Protein AF-A0A4U3MDD0-F1 (afdb_monomer)

Mean predicted aligned error: 4.22 Å

Secondary structure (DSSP, 8-state):
-HHHHHHHHHHHHHHHHHHHHHH-GGG--HHHHHHHHTHHHHHHHHHHHHHHHHHHHHHHHHHHHHHTT-S-GGGGGGGGSTTTHHHHHHHHHHHHHHHHTTTS-HHHHHHHHHHHHHHHHHHHHTTSSSHHHHHHHHHHHHHHHHHHHHHHHHHHTT--

Radius of gyration: 16.78 Å; Cα contacts (8 Å, |Δi|>4): 143; chains: 1; bounding box: 41×26×51 Å

Nearest PDB structures (foldseek):
  6oo4-assembly1_B  TM=3.113E-01  e=4.681E+00  Oryctolagus cuniculus

Structure (mmCIF, N/CA/C/O backbone):
data_AF-A0A4U3MDD0-F1
#
_entry.id   AF-A0A4U3MDD0-F1
#
loop_
_atom_site.group_PDB
_atom_site.id
_atom_site.type_symbol
_atom_site.label_atom_id
_atom_site.label_alt_id
_atom_site.label_comp_id
_atom_site.label_asym_id
_atom_site.label_entity_id
_atom_site.label_seq_id
_atom_site.pdbx_PDB_ins_code
_atom_site.Cartn_x
_atom_site.Cartn_y
_atom_site.Cartn_z
_atom_site.occupancy
_atom_site.B_iso_or_equiv
_atom_site.auth_seq_id
_atom_site.auth_comp_id
_atom_site.auth_asym_id
_atom_site.auth_atom_id
_atom_site.pdbx_PDB_model_num
ATOM 1 N N . MET A 1 1 ? -21.237 0.981 -7.951 1.00 64.25 1 MET A N 1
ATOM 2 C CA . MET A 1 1 ? -20.739 1.615 -9.198 1.00 64.25 1 MET A CA 1
ATOM 3 C C . MET A 1 1 ? -19.528 2.524 -8.979 1.00 64.25 1 MET A C 1
ATOM 5 O O . MET A 1 1 ? -18.506 2.242 -9.584 1.00 64.25 1 MET A O 1
ATOM 9 N N . ARG A 1 2 ? -19.563 3.533 -8.089 1.00 84.94 2 ARG A N 1
ATOM 10 C CA . ARG A 1 2 ? -18.432 4.474 -7.879 1.00 84.94 2 ARG A CA 1
ATOM 11 C C . ARG A 1 2 ? -17.083 3.801 -7.562 1.00 84.94 2 ARG A C 1
ATOM 13 O O . ARG A 1 2 ? -16.082 4.132 -8.181 1.00 84.94 2 ARG A O 1
ATOM 20 N N . THR A 1 3 ? -17.062 2.820 -6.658 1.00 86.12 3 THR A N 1
ATOM 21 C CA . THR A 1 3 ? -15.829 2.095 -6.287 1.00 86.12 3 THR A CA 1
ATOM 22 C C . THR A 1 3 ? -15.247 1.269 -7.431 1.00 86.12 3 THR A C 1
ATOM 24 O O . THR A 1 3 ? -14.035 1.237 -7.610 1.00 86.12 3 THR A O 1
ATOM 27 N N . VAL A 1 4 ? -16.106 0.619 -8.220 1.00 86.81 4 VAL A N 1
ATOM 28 C CA . VAL A 1 4 ? -15.676 -0.173 -9.382 1.00 86.81 4 VAL A CA 1
ATOM 29 C C . VAL A 1 4 ? -15.058 0.741 -10.433 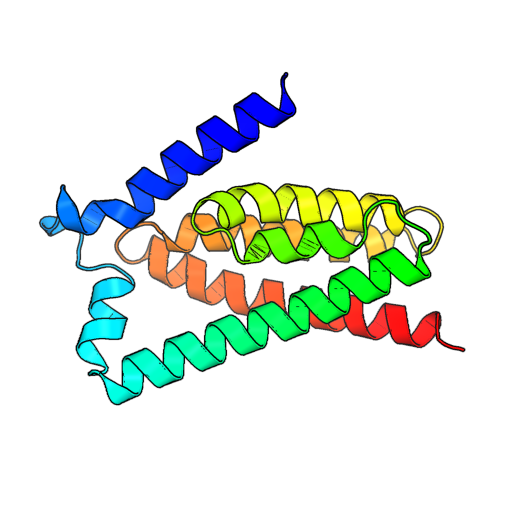1.00 86.81 4 VAL A C 1
ATOM 31 O O . VAL A 1 4 ? -13.989 0.431 -10.939 1.00 86.81 4 VAL A O 1
ATOM 34 N N . LEU A 1 5 ? -15.674 1.898 -10.691 1.00 89.81 5 LEU A N 1
ATOM 35 C CA . LEU A 1 5 ? -15.139 2.882 -11.629 1.00 89.81 5 LEU A CA 1
ATOM 36 C C . LEU A 1 5 ? -13.744 3.363 -11.211 1.00 89.81 5 LEU A C 1
ATOM 38 O O . LEU A 1 5 ? -12.831 3.328 -12.022 1.00 89.81 5 LEU A O 1
ATOM 42 N N . VAL A 1 6 ? -13.551 3.733 -9.938 1.00 88.75 6 VAL A N 1
ATOM 43 C CA . VAL A 1 6 ? -12.232 4.153 -9.426 1.00 88.75 6 VAL A CA 1
ATOM 44 C C . VAL A 1 6 ? -11.192 3.047 -9.603 1.00 88.75 6 VAL A C 1
ATOM 46 O O . VAL A 1 6 ? -10.088 3.317 -10.064 1.00 88.75 6 VAL A O 1
ATOM 49 N N . LYS A 1 7 ? -11.552 1.800 -9.282 1.00 89.44 7 LYS A N 1
ATOM 50 C CA . LYS A 1 7 ? -10.667 0.641 -9.429 1.00 89.44 7 LYS A CA 1
ATOM 51 C C . LYS A 1 7 ? -10.266 0.389 -10.878 1.00 89.44 7 LYS A C 1
ATOM 53 O O . LYS A 1 7 ? -9.087 0.192 -11.152 1.00 89.44 7 LYS A O 1
ATOM 58 N N . VAL A 1 8 ? -11.227 0.434 -11.798 1.00 89.94 8 VAL A N 1
ATOM 59 C CA . VAL A 1 8 ? -10.980 0.249 -13.233 1.00 89.94 8 VAL A CA 1
ATOM 60 C C . VAL A 1 8 ? -10.115 1.384 -13.774 1.00 89.94 8 VAL A C 1
ATOM 62 O O . VAL A 1 8 ? -9.064 1.114 -14.344 1.00 89.94 8 VAL A O 1
ATOM 65 N N . THR A 1 9 ? -10.496 2.643 -13.541 1.00 90.56 9 THR A N 1
ATOM 66 C CA . THR A 1 9 ? -9.736 3.805 -14.023 1.00 90.56 9 THR A CA 1
ATOM 67 C C . THR A 1 9 ? -8.318 3.821 -13.459 1.00 90.56 9 THR A C 1
ATOM 69 O O . THR A 1 9 ? -7.367 3.993 -14.216 1.00 90.56 9 THR A O 1
ATOM 72 N N . GLY A 1 10 ? -8.156 3.587 -12.153 1.00 89.69 10 GLY A N 1
ATOM 73 C CA . GLY A 1 10 ? -6.842 3.509 -11.516 1.00 89.69 10 GLY A CA 1
ATOM 74 C C . GLY A 1 10 ? -5.980 2.398 -12.114 1.00 89.69 10 GLY A C 1
ATOM 75 O O . GLY A 1 10 ? -4.838 2.645 -12.489 1.00 89.69 10 GLY A O 1
ATOM 76 N N . THR A 1 11 ? -6.552 1.207 -12.309 1.00 91.50 11 THR A N 1
ATOM 77 C CA . THR A 1 11 ? -5.841 0.071 -12.916 1.00 91.50 11 THR A CA 1
ATOM 78 C C . THR A 1 11 ? -5.409 0.381 -14.347 1.00 91.50 11 THR A C 1
ATOM 80 O O . THR A 1 11 ? -4.279 0.075 -14.715 1.00 91.50 11 THR A O 1
ATOM 83 N N . VAL A 1 12 ? -6.260 1.026 -15.152 1.00 90.94 12 VAL A N 1
ATOM 84 C CA . VAL A 1 12 ? -5.918 1.435 -16.525 1.00 90.94 12 VAL A CA 1
ATOM 85 C C . VAL A 1 12 ? -4.752 2.427 -16.530 1.00 90.94 12 VAL A C 1
ATOM 87 O O . VAL A 1 12 ? -3.793 2.228 -17.273 1.00 90.94 12 VAL A O 1
ATOM 90 N N . LEU A 1 13 ? -4.787 3.452 -15.672 1.00 91.88 13 LEU A N 1
ATOM 91 C CA . LEU A 1 13 ? -3.706 4.441 -15.571 1.00 91.88 13 LEU A CA 1
ATOM 92 C C . LEU A 1 13 ? -2.385 3.802 -15.125 1.00 91.88 13 LEU A C 1
ATOM 94 O O . LEU A 1 13 ? -1.344 4.052 -15.726 1.00 91.88 13 LEU A O 1
ATOM 98 N N . VAL A 1 14 ? -2.427 2.935 -14.112 1.00 92.62 14 VAL A N 1
ATOM 99 C CA . VAL A 1 14 ? -1.254 2.186 -13.637 1.00 92.62 14 VAL A CA 1
ATOM 100 C C . VAL A 1 14 ? -0.714 1.263 -14.727 1.00 92.62 14 VAL A C 1
ATOM 102 O O . VAL A 1 14 ? 0.495 1.175 -14.906 1.00 92.62 14 VAL A O 1
ATOM 105 N N . THR A 1 15 ? -1.591 0.601 -15.484 1.00 91.69 15 THR A N 1
ATOM 106 C CA . THR A 1 15 ? -1.183 -0.260 -16.603 1.00 91.69 15 THR A CA 1
ATOM 107 C C . THR A 1 15 ? -0.424 0.544 -17.652 1.00 91.69 15 THR A C 1
ATOM 109 O O . THR A 1 15 ? 0.628 0.102 -18.102 1.00 91.69 15 THR A O 1
ATOM 112 N N . ALA A 1 16 ? -0.914 1.739 -18.002 1.00 90.19 16 ALA A N 1
ATOM 113 C CA . ALA A 1 16 ? -0.210 2.634 -18.915 1.00 90.19 16 ALA A CA 1
ATOM 114 C C . ALA A 1 16 ? 1.176 3.009 -18.364 1.00 90.19 16 ALA A C 1
ATOM 116 O O . ALA A 1 16 ? 2.168 2.854 -19.068 1.00 90.19 16 ALA A O 1
ATOM 117 N N . LEU A 1 17 ? 1.269 3.392 -17.085 1.00 89.12 17 LEU A N 1
ATOM 118 C CA . LEU A 1 17 ? 2.553 3.694 -16.444 1.00 89.12 17 LEU A CA 1
ATOM 119 C C . LEU A 1 17 ? 3.509 2.491 -16.445 1.00 89.12 17 LEU A C 1
ATOM 121 O O . LEU A 1 17 ? 4.676 2.643 -16.759 1.00 89.12 17 LEU A O 1
ATOM 125 N N . ILE A 1 18 ? 3.052 1.275 -16.164 1.00 88.38 18 ILE A N 1
ATOM 126 C CA . ILE A 1 18 ? 3.932 0.095 -16.212 1.00 88.38 18 ILE A CA 1
ATOM 127 C C . ILE A 1 18 ? 4.388 -0.200 -17.649 1.00 88.38 18 ILE A C 1
ATOM 129 O O . ILE A 1 18 ? 5.521 -0.626 -17.866 1.00 88.38 18 ILE A O 1
ATOM 133 N N . ALA A 1 19 ? 3.515 0.032 -18.630 1.00 89.50 19 ALA A N 1
ATOM 134 C CA . ALA A 1 19 ? 3.774 -0.255 -20.033 1.00 89.50 19 ALA A CA 1
ATOM 135 C C . ALA A 1 19 ? 4.542 0.856 -20.771 1.00 89.50 19 ALA A C 1
ATOM 137 O O . ALA A 1 19 ? 4.890 0.641 -21.934 1.00 89.50 19 ALA A O 1
ATOM 138 N N . TYR A 1 20 ? 4.843 2.006 -20.143 1.00 88.75 20 TYR A N 1
ATOM 139 C CA . TYR A 1 20 ? 5.534 3.111 -20.827 1.00 88.75 20 TYR A CA 1
ATOM 140 C C . TYR A 1 20 ? 6.834 2.703 -21.527 1.00 88.75 20 TYR A C 1
ATOM 142 O O . TYR A 1 20 ? 7.058 3.218 -22.622 1.00 88.75 20 TYR A O 1
ATOM 150 N N . PRO A 1 21 ? 7.663 1.767 -21.016 1.00 87.12 21 PRO A N 1
ATOM 151 C CA . PRO A 1 21 ? 8.874 1.364 -21.729 1.00 87.12 21 PRO A CA 1
ATOM 152 C C . PRO A 1 21 ? 8.603 0.768 -23.121 1.00 87.12 21 PRO A C 1
ATOM 154 O O . PRO A 1 21 ? 9.490 0.779 -23.968 1.00 87.12 21 PRO A O 1
ATOM 157 N N . LEU A 1 22 ? 7.386 0.271 -23.383 1.00 87.44 22 LEU A N 1
ATOM 158 C CA . LEU A 1 22 ? 6.999 -0.318 -24.669 1.00 87.44 22 LEU A CA 1
ATOM 159 C C . LEU A 1 22 ? 6.603 0.728 -25.721 1.00 87.44 22 LEU A C 1
ATOM 161 O O . LEU A 1 22 ? 6.779 0.480 -26.910 1.00 87.44 22 LEU A O 1
ATOM 165 N N . TYR A 1 23 ? 6.057 1.876 -25.307 1.00 89.62 23 TYR A N 1
ATOM 166 C CA . TYR A 1 23 ? 5.541 2.907 -26.224 1.00 89.62 23 TYR A CA 1
ATOM 167 C C . TYR A 1 23 ? 6.264 4.261 -26.121 1.00 89.62 23 TYR A C 1
ATOM 169 O O . TYR A 1 23 ? 6.096 5.116 -26.987 1.00 89.62 23 TYR A O 1
ATOM 177 N N . ALA A 1 24 ? 7.072 4.464 -25.081 1.00 87.50 24 ALA A N 1
ATOM 178 C CA . ALA A 1 24 ? 7.910 5.638 -24.851 1.00 87.50 24 ALA A CA 1
ATOM 179 C C . ALA A 1 24 ? 9.298 5.227 -24.301 1.00 87.50 24 ALA A C 1
ATOM 181 O O . ALA A 1 24 ? 9.689 5.666 -23.215 1.00 87.50 24 ALA A O 1
ATOM 182 N N . PRO A 1 25 ? 10.067 4.390 -25.028 1.00 84.69 25 PRO A N 1
ATOM 183 C CA . PRO A 1 25 ? 11.359 3.863 -24.565 1.00 84.69 25 PRO A CA 1
ATOM 184 C C . PRO A 1 25 ? 12.398 4.955 -24.259 1.00 84.69 25 PRO A C 1
ATOM 186 O O . PRO A 1 25 ? 13.291 4.758 -23.437 1.00 84.69 25 PRO A O 1
ATOM 189 N N . GLN A 1 26 ? 12.267 6.139 -24.865 1.00 86.38 26 GLN A N 1
ATOM 190 C CA . GLN A 1 26 ? 13.112 7.305 -24.597 1.00 86.38 26 GLN A CA 1
ATOM 191 C C . GLN A 1 26 ? 13.000 7.844 -23.159 1.00 86.38 26 GLN A C 1
ATOM 193 O O . GLN A 1 26 ? 13.833 8.644 -22.744 1.00 86.38 26 GLN A O 1
ATOM 198 N N . TRP A 1 27 ? 11.982 7.436 -22.395 1.00 84.31 27 TRP A N 1
ATOM 199 C CA . TRP A 1 27 ? 11.818 7.804 -20.982 1.00 84.31 27 TRP A CA 1
ATOM 200 C C . TRP A 1 27 ? 12.547 6.860 -20.018 1.00 84.31 27 TRP A C 1
ATOM 202 O O . TRP A 1 27 ? 12.533 7.084 -18.809 1.00 84.31 27 TRP A O 1
ATOM 212 N N . GLY A 1 28 ? 13.217 5.836 -20.549 1.00 80.75 28 GLY A N 1
ATOM 213 C CA . GLY A 1 28 ? 13.967 4.850 -19.787 1.00 80.75 28 GLY A CA 1
ATOM 214 C C . GLY A 1 28 ? 13.319 3.470 -19.816 1.00 80.75 28 GLY A C 1
ATOM 215 O O . GLY A 1 28 ? 12.229 3.259 -20.343 1.00 80.75 28 GLY A O 1
ATOM 216 N N . THR A 1 29 ? 14.024 2.506 -19.240 1.00 78.88 29 THR A N 1
ATOM 217 C CA . THR A 1 29 ? 13.631 1.091 -19.213 1.00 78.88 29 THR A CA 1
ATOM 218 C C . THR A 1 29 ? 12.807 0.722 -17.974 1.00 78.88 29 THR A C 1
ATOM 220 O O . THR A 1 29 ? 12.339 -0.412 -17.853 1.00 78.88 29 THR A O 1
ATOM 223 N N . GLY A 1 30 ? 12.605 1.678 -17.059 1.00 75.31 30 GLY A N 1
ATOM 224 C CA . GLY A 1 30 ? 11.882 1.495 -15.802 1.00 75.31 30 GLY A CA 1
ATOM 225 C C . GLY A 1 30 ? 12.456 0.376 -14.930 1.00 75.31 30 GLY A C 1
ATOM 226 O O . GLY A 1 30 ? 13.600 -0.048 -15.092 1.00 75.31 30 GLY A O 1
ATOM 227 N N . ILE A 1 31 ? 11.624 -0.154 -14.029 1.00 71.94 31 ILE A N 1
ATOM 228 C CA . ILE A 1 31 ? 12.016 -1.260 -13.139 1.00 71.94 31 ILE A CA 1
ATOM 229 C C . ILE A 1 31 ? 12.368 -2.540 -13.912 1.00 71.94 31 ILE A C 1
ATOM 231 O O . ILE A 1 31 ? 13.175 -3.347 -13.459 1.00 71.94 31 ILE A O 1
ATOM 235 N N . LEU A 1 32 ? 11.797 -2.714 -15.110 1.00 72.75 32 LEU A N 1
ATOM 236 C CA . LEU A 1 32 ? 12.107 -3.837 -15.992 1.00 72.75 32 LEU A CA 1
ATOM 237 C C . LEU A 1 32 ? 13.570 -3.794 -16.441 1.00 72.75 32 LEU A C 1
ATOM 239 O O . LEU A 1 32 ? 14.236 -4.824 -16.423 1.00 72.75 32 LEU A O 1
ATOM 243 N N . GLY A 1 33 ? 14.088 -2.604 -16.756 1.00 73.25 33 GLY A N 1
ATOM 244 C CA . GLY A 1 33 ? 15.496 -2.396 -17.078 1.00 73.25 33 GLY A CA 1
ATOM 245 C C . GLY A 1 33 ? 16.439 -2.838 -15.967 1.00 73.25 33 GLY A C 1
ATOM 246 O O . GLY A 1 33 ? 17.405 -3.555 -16.221 1.00 73.25 33 GLY A O 1
ATOM 247 N N . GLU A 1 34 ? 16.126 -2.469 -14.728 1.00 75.12 34 GLU A N 1
ATOM 248 C CA . GLU A 1 34 ? 16.939 -2.817 -13.558 1.00 75.12 34 GLU A CA 1
ATOM 249 C C . GLU A 1 34 ? 16.947 -4.324 -13.292 1.00 75.12 34 GLU A C 1
ATOM 251 O O . GLU A 1 34 ? 18.005 -4.917 -13.080 1.00 75.12 34 GLU A O 1
ATOM 256 N N . VAL A 1 35 ? 15.781 -4.970 -13.392 1.00 75.69 35 VAL A N 1
ATOM 257 C CA . VAL A 1 35 ? 15.662 -6.427 -13.249 1.00 75.69 35 VAL A CA 1
ATOM 258 C C . VAL A 1 35 ? 16.424 -7.150 -14.361 1.00 75.69 35 VAL A C 1
ATOM 260 O O . VAL A 1 35 ? 17.109 -8.134 -14.087 1.00 75.69 35 VAL A O 1
ATOM 263 N N . THR A 1 36 ? 16.363 -6.658 -15.604 1.00 77.38 36 THR A N 1
ATOM 264 C CA . THR A 1 36 ? 17.139 -7.245 -16.709 1.00 77.38 36 THR A CA 1
ATOM 265 C C . THR A 1 36 ? 18.645 -7.059 -16.534 1.00 77.38 36 THR A C 1
ATOM 267 O O . THR A 1 36 ? 19.403 -7.986 -16.817 1.00 77.38 36 THR A O 1
ATOM 270 N N . ALA A 1 37 ? 19.087 -5.913 -16.006 1.00 82.25 37 ALA A N 1
ATOM 271 C CA . ALA A 1 37 ? 20.498 -5.634 -15.745 1.00 82.25 37 ALA A CA 1
ATOM 272 C C . ALA A 1 37 ? 21.085 -6.534 -14.642 1.00 82.25 37 ALA A C 1
ATOM 274 O O . ALA A 1 37 ? 22.260 -6.886 -14.699 1.00 82.25 37 ALA A O 1
ATOM 275 N N . ALA A 1 38 ? 20.265 -6.967 -13.678 1.00 81.81 38 ALA A N 1
ATOM 276 C CA . ALA A 1 38 ? 20.660 -7.915 -12.632 1.00 81.81 38 ALA A CA 1
ATOM 277 C C . ALA A 1 38 ? 20.879 -9.358 -13.145 1.00 81.81 38 ALA A C 1
ATOM 279 O O . ALA A 1 38 ? 21.336 -10.227 -12.395 1.00 81.81 38 ALA A O 1
ATOM 280 N N . GLY A 1 39 ? 20.551 -9.631 -14.413 1.00 87.44 39 GLY A N 1
ATOM 281 C CA . GLY A 1 39 ? 20.632 -10.953 -15.025 1.00 87.44 39 GLY A CA 1
ATOM 282 C C . GLY A 1 39 ? 19.566 -11.934 -14.506 1.00 87.44 39 GLY A C 1
ATOM 283 O O . GLY A 1 39 ? 18.834 -11.634 -13.561 1.00 87.44 39 GLY A O 1
ATOM 284 N N . PRO A 1 40 ? 19.462 -13.143 -15.090 1.00 86.69 40 PRO A N 1
ATOM 285 C CA . PRO A 1 40 ? 18.382 -14.083 -14.772 1.00 86.69 40 PRO A CA 1
ATOM 286 C C . PRO A 1 40 ? 18.337 -14.496 -13.297 1.00 86.69 40 PRO A C 1
ATOM 288 O O . PRO A 1 40 ? 17.261 -14.579 -12.705 1.00 86.69 40 PRO A O 1
ATOM 291 N N . VAL A 1 41 ? 19.504 -14.725 -12.685 1.00 89.81 41 VAL A N 1
ATOM 292 C CA . VAL A 1 41 ? 19.607 -15.135 -11.276 1.00 89.81 41 VAL A CA 1
ATOM 293 C C . VAL A 1 41 ? 19.240 -13.979 -10.346 1.00 89.81 41 VAL A C 1
ATOM 295 O O . VAL A 1 41 ? 18.392 -14.153 -9.472 1.00 89.81 41 VAL A O 1
ATOM 298 N N . GLY A 1 42 ? 19.831 -12.797 -10.556 1.00 87.19 42 GLY A N 1
ATOM 299 C CA . GLY A 1 42 ? 19.569 -11.617 -9.731 1.00 87.19 42 GLY A CA 1
ATOM 300 C C . GLY A 1 42 ? 18.116 -11.157 -9.832 1.00 87.19 42 GLY A C 1
ATOM 301 O O . GLY A 1 42 ? 17.470 -10.935 -8.809 1.00 87.19 42 GLY A O 1
ATOM 302 N N . GLY A 1 43 ? 17.566 -11.115 -11.048 1.00 87.25 43 GLY A N 1
ATOM 303 C CA . GLY A 1 43 ? 16.166 -10.776 -11.284 1.00 87.25 43 GLY A CA 1
ATOM 304 C C . GLY A 1 43 ? 15.197 -11.767 -10.636 1.00 87.25 43 GLY A C 1
ATOM 305 O O . GLY A 1 43 ? 14.259 -11.352 -9.957 1.00 87.25 43 GLY A O 1
ATOM 306 N N . THR A 1 44 ? 15.449 -13.076 -10.759 1.00 89.44 44 THR A N 1
ATOM 307 C CA . THR A 1 44 ? 14.609 -14.104 -10.117 1.00 89.44 44 THR A CA 1
ATOM 308 C C . THR A 1 44 ? 14.653 -13.993 -8.594 1.00 89.44 44 THR A C 1
ATOM 310 O O . THR A 1 44 ? 13.607 -14.025 -7.946 1.00 89.44 44 THR A O 1
ATOM 313 N N . ALA A 1 45 ? 15.846 -13.821 -8.014 1.00 91.31 45 ALA A N 1
ATOM 314 C CA . ALA A 1 45 ? 16.006 -13.647 -6.574 1.00 91.31 45 ALA A CA 1
ATOM 315 C C . ALA A 1 45 ? 15.276 -12.391 -6.075 1.00 91.31 45 ALA A C 1
ATOM 317 O O . ALA A 1 45 ? 14.548 -12.457 -5.085 1.00 91.31 45 ALA A O 1
ATOM 318 N N . PHE A 1 46 ? 15.405 -11.270 -6.790 1.00 89.44 46 PHE A N 1
ATOM 319 C CA . PHE A 1 46 ? 14.717 -10.022 -6.466 1.00 89.44 46 PHE A CA 1
ATOM 320 C C . PHE A 1 46 ? 13.192 -10.189 -6.474 1.00 89.44 46 PHE A C 1
ATOM 322 O O . PHE A 1 46 ? 12.525 -9.841 -5.499 1.00 89.44 46 PHE A O 1
ATOM 329 N N . VAL A 1 47 ? 12.642 -10.787 -7.535 1.00 90.31 47 VAL A N 1
ATOM 330 C CA . VAL A 1 47 ? 11.201 -11.052 -7.663 1.00 90.31 47 VAL A CA 1
ATOM 331 C C . VAL A 1 47 ? 10.706 -11.978 -6.547 1.00 90.31 47 VAL A C 1
ATOM 333 O O . VAL A 1 47 ? 9.669 -11.709 -5.937 1.00 90.31 47 VAL A O 1
ATOM 336 N N . ALA A 1 48 ? 11.455 -13.038 -6.233 1.00 93.75 48 ALA A N 1
ATOM 337 C CA . ALA A 1 48 ? 11.108 -13.969 -5.163 1.00 93.75 48 ALA A CA 1
ATOM 338 C C . ALA A 1 48 ? 11.096 -13.289 -3.784 1.00 93.75 48 ALA A C 1
ATOM 340 O O . ALA A 1 48 ? 10.154 -13.479 -3.013 1.00 93.75 48 ALA A O 1
ATOM 341 N N . VAL A 1 49 ? 12.102 -12.459 -3.485 1.00 94.94 49 VAL A N 1
ATOM 342 C CA . VAL A 1 49 ? 12.164 -11.684 -2.237 1.00 94.94 49 VAL A CA 1
ATOM 343 C C . VAL A 1 49 ? 11.005 -10.693 -2.160 1.00 94.94 49 VAL A C 1
ATOM 345 O O . VAL A 1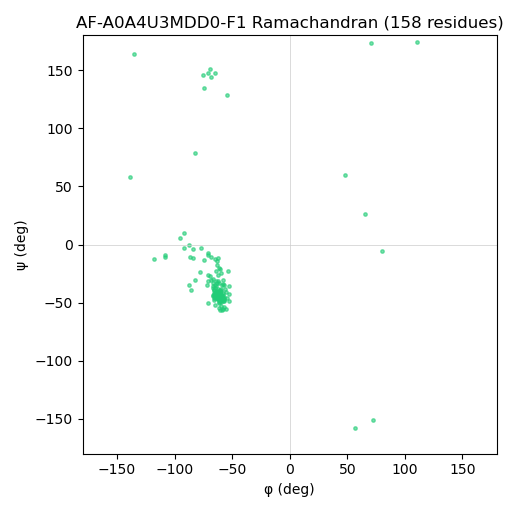 49 ? 10.324 -10.643 -1.136 1.00 94.94 49 VAL A O 1
ATOM 348 N N . PHE A 1 50 ? 10.731 -9.953 -3.237 1.00 92.38 50 PHE A N 1
ATOM 349 C CA . PHE A 1 50 ? 9.622 -9.002 -3.293 1.00 92.38 50 PHE A CA 1
ATOM 350 C C . PHE A 1 50 ? 8.280 -9.683 -2.997 1.00 92.38 50 PHE A C 1
ATOM 352 O O . PHE A 1 50 ? 7.576 -9.290 -2.066 1.00 92.38 50 PHE A O 1
ATOM 359 N N . PHE A 1 51 ? 7.945 -10.757 -3.716 1.00 94.62 51 PHE A N 1
ATOM 360 C CA . PHE A 1 51 ? 6.692 -11.476 -3.484 1.00 94.62 51 PHE A CA 1
ATOM 361 C C . PHE A 1 51 ? 6.645 -12.176 -2.123 1.00 94.62 51 PHE A C 1
ATOM 363 O O . PHE A 1 51 ? 5.579 -12.231 -1.506 1.00 94.62 51 PHE A O 1
ATOM 370 N N . GLY A 1 52 ? 7.781 -12.656 -1.612 1.00 97.75 52 GLY A N 1
ATOM 371 C CA . GLY A 1 52 ? 7.889 -13.183 -0.253 1.00 97.75 52 GLY A CA 1
ATOM 372 C C . GLY A 1 52 ? 7.536 -12.131 0.802 1.00 97.75 52 GLY A C 1
ATOM 373 O O . GLY A 1 52 ? 6.721 -12.388 1.689 1.00 97.75 52 GLY A O 1
ATOM 374 N N . LEU A 1 53 ? 8.075 -10.917 0.671 1.00 97.25 53 LEU A N 1
ATOM 375 C CA . LEU A 1 53 ? 7.762 -9.791 1.552 1.00 97.25 53 LEU A CA 1
ATOM 376 C C . LEU A 1 53 ? 6.287 -9.379 1.460 1.00 97.25 53 LEU A C 1
ATOM 378 O O . LEU A 1 53 ? 5.638 -9.197 2.493 1.00 97.25 53 LEU A O 1
ATOM 382 N N . VAL A 1 54 ? 5.726 -9.308 0.248 1.00 96.12 54 VAL A N 1
ATOM 383 C CA . VAL A 1 54 ? 4.293 -9.038 0.043 1.00 96.12 54 VAL A CA 1
ATOM 384 C C . VAL A 1 54 ? 3.434 -10.120 0.706 1.00 96.12 54 VAL A C 1
ATOM 386 O O . VAL A 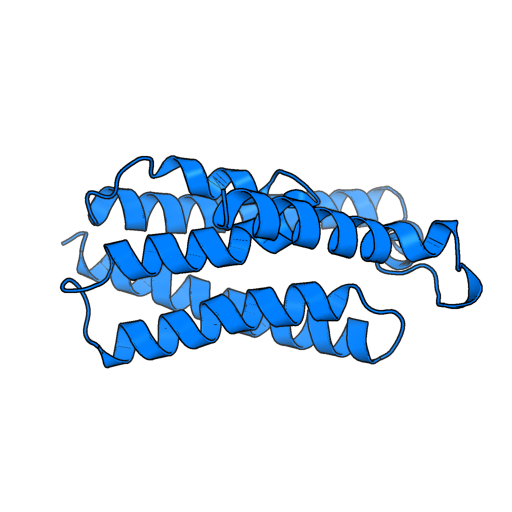1 54 ? 2.453 -9.793 1.376 1.00 96.12 54 VAL A O 1
ATOM 389 N N . ALA A 1 55 ? 3.809 -11.399 0.604 1.00 97.81 55 ALA A N 1
ATOM 390 C CA . ALA A 1 55 ? 3.076 -12.501 1.230 1.00 97.81 55 ALA A CA 1
ATOM 391 C C . ALA A 1 55 ? 3.067 -12.392 2.760 1.00 97.81 55 ALA A C 1
ATOM 393 O O . ALA A 1 55 ? 2.025 -12.573 3.399 1.00 97.81 55 ALA A O 1
ATOM 394 N N . LEU A 1 56 ? 4.219 -12.075 3.356 1.00 98.25 56 LEU A N 1
ATOM 395 C CA . LEU A 1 56 ? 4.348 -11.879 4.798 1.00 98.25 56 LEU A CA 1
ATOM 396 C C . LEU A 1 56 ? 3.519 -10.680 5.276 1.00 98.25 56 LEU A C 1
ATOM 398 O O . LEU A 1 56 ? 2.791 -10.788 6.265 1.00 98.25 56 LEU A O 1
ATOM 402 N N . TYR A 1 57 ? 3.547 -9.575 4.534 1.00 98.00 57 TYR A N 1
ATOM 403 C CA . TYR A 1 57 ? 2.739 -8.399 4.829 1.00 98.00 57 TYR A CA 1
ATOM 404 C C . TYR A 1 57 ? 1.231 -8.684 4.716 1.00 98.00 57 TYR A C 1
ATOM 406 O O . TYR A 1 57 ? 0.472 -8.373 5.639 1.00 98.00 57 TYR A O 1
ATOM 414 N N . CYS A 1 58 ? 0.792 -9.374 3.656 1.00 97.69 58 CYS A N 1
ATOM 415 C CA . CYS A 1 58 ? -0.591 -9.836 3.497 1.00 97.69 58 CYS A CA 1
ATOM 416 C C . CYS A 1 58 ? -1.023 -10.731 4.661 1.00 97.69 58 CYS A C 1
ATOM 418 O O . CYS A 1 58 ? -2.120 -10.575 5.200 1.00 97.69 58 CYS A O 1
ATOM 420 N N . ARG A 1 59 ? -0.158 -11.656 5.096 1.00 97.81 59 ARG A N 1
ATOM 421 C CA . ARG A 1 59 ? -0.417 -12.515 6.257 1.00 97.81 59 ARG A CA 1
ATOM 422 C C . ARG A 1 59 ? -0.626 -11.687 7.522 1.00 97.81 59 ARG A C 1
ATOM 424 O O . ARG A 1 59 ? -1.567 -11.971 8.268 1.00 97.81 59 ARG A O 1
ATOM 431 N N . THR A 1 60 ? 0.200 -10.663 7.745 1.00 97.50 60 THR A N 1
ATOM 432 C CA . THR A 1 60 ? 0.016 -9.722 8.853 1.00 97.50 60 THR A CA 1
ATOM 433 C C . THR A 1 60 ? -1.327 -9.002 8.718 1.00 97.50 60 THR A C 1
ATOM 435 O O . THR A 1 60 ? -2.159 -9.146 9.606 1.00 97.50 60 THR A O 1
ATOM 438 N N . LEU A 1 61 ? -1.631 -8.322 7.611 1.00 97.62 61 LEU A N 1
ATOM 439 C CA . LEU A 1 61 ? -2.909 -7.606 7.456 1.00 97.62 61 LEU A CA 1
ATOM 440 C C . LEU A 1 61 ? -4.135 -8.520 7.616 1.00 97.62 61 LEU A C 1
ATOM 442 O O . LEU A 1 61 ? -5.094 -8.162 8.302 1.00 97.62 61 LEU A O 1
ATOM 446 N N . ARG A 1 62 ? -4.091 -9.732 7.048 1.00 97.81 62 ARG A N 1
ATOM 447 C CA . ARG A 1 62 ? -5.143 -10.745 7.210 1.00 97.81 62 ARG A CA 1
ATOM 448 C C . ARG A 1 62 ? -5.355 -11.083 8.680 1.00 97.81 62 ARG A C 1
ATOM 450 O O . ARG A 1 62 ? -6.499 -11.148 9.119 1.00 97.81 62 ARG A O 1
ATOM 457 N N . ARG A 1 63 ? -4.277 -11.306 9.439 1.00 96.75 63 ARG A N 1
ATOM 458 C CA . ARG A 1 63 ? -4.361 -11.587 10.879 1.00 96.75 63 ARG A CA 1
ATOM 459 C C . ARG A 1 63 ? -5.003 -10.420 11.631 1.00 96.75 63 ARG A C 1
ATOM 461 O O . ARG A 1 63 ? -5.874 -10.677 12.454 1.00 96.75 63 ARG A O 1
ATOM 468 N N . THR A 1 64 ? -4.654 -9.170 11.311 1.00 96.31 64 THR A N 1
ATOM 469 C CA . THR A 1 64 ? -5.313 -7.985 11.896 1.00 96.31 64 THR A CA 1
ATOM 470 C C . THR A 1 64 ? -6.816 -8.013 11.645 1.00 96.31 64 THR A C 1
ATOM 472 O O . THR A 1 64 ? -7.593 -7.842 12.577 1.00 96.31 64 THR A O 1
ATOM 475 N N . LEU A 1 65 ? -7.233 -8.269 10.402 1.00 96.69 65 LEU A N 1
ATOM 476 C CA . LEU A 1 65 ? -8.649 -8.324 10.036 1.00 96.69 65 LEU A CA 1
ATOM 477 C C . LEU A 1 65 ? -9.392 -9.461 10.749 1.00 96.69 65 LEU A C 1
ATOM 479 O O . LEU A 1 65 ? -10.513 -9.249 11.199 1.00 96.69 65 LEU A O 1
ATOM 483 N N . VAL A 1 66 ? -8.770 -10.638 10.888 1.00 96.12 66 VAL A N 1
ATOM 484 C CA . VAL A 1 66 ? -9.344 -11.768 11.640 1.00 96.12 66 VAL A CA 1
ATOM 485 C C . VAL A 1 66 ? -9.549 -11.398 13.109 1.00 96.12 66 VAL A C 1
ATOM 487 O O . VAL A 1 66 ? -10.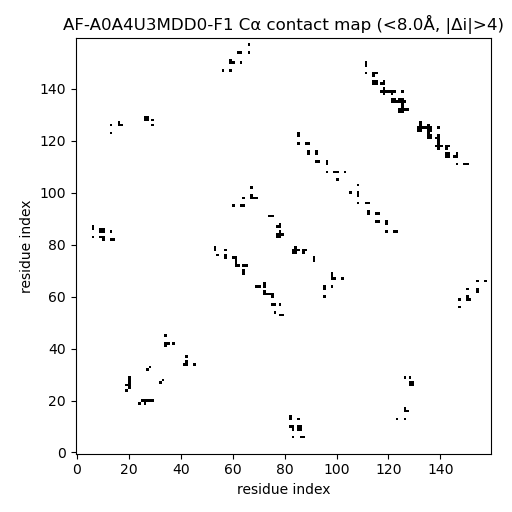646 -11.575 13.625 1.00 96.12 66 VAL A O 1
ATOM 490 N N . LEU A 1 67 ? -8.530 -10.838 13.770 1.00 94.38 67 LEU A N 1
ATOM 491 C CA . LEU A 1 67 ? -8.622 -10.417 15.176 1.00 94.38 67 LEU A CA 1
ATOM 492 C C . LEU A 1 67 ? -9.654 -9.298 15.381 1.00 94.38 67 LEU A C 1
ATOM 494 O O . LEU A 1 67 ? -10.341 -9.242 16.399 1.00 94.38 67 LEU A O 1
ATOM 498 N N . ALA A 1 68 ? -9.798 -8.423 14.388 1.00 93.38 68 ALA A N 1
ATOM 499 C CA . ALA A 1 68 ? -10.797 -7.366 14.389 1.00 93.38 68 ALA A CA 1
ATOM 500 C C . ALA A 1 68 ? -12.224 -7.856 14.055 1.00 93.38 68 ALA A C 1
ATOM 502 O O . ALA A 1 68 ? -13.155 -7.052 14.084 1.00 93.38 68 ALA A O 1
ATOM 503 N N . GLY A 1 69 ? -12.416 -9.144 13.738 1.00 92.44 69 GLY A N 1
ATOM 504 C CA . GLY A 1 69 ? -13.715 -9.702 13.347 1.00 92.44 69 GLY A CA 1
ATOM 505 C C . GLY A 1 69 ? -14.253 -9.140 12.027 1.00 92.44 69 GLY A C 1
ATOM 506 O O . GLY A 1 69 ? -15.463 -9.071 11.833 1.00 92.44 69 GLY A O 1
ATOM 507 N N . ALA A 1 70 ? -13.371 -8.682 11.136 1.00 93.81 70 ALA A N 1
ATOM 508 C CA . ALA A 1 70 ? -13.768 -8.076 9.873 1.00 93.81 70 ALA A CA 1
ATOM 509 C C . ALA A 1 70 ? -14.233 -9.126 8.856 1.00 93.81 70 ALA A C 1
ATOM 511 O O . ALA A 1 70 ? -13.660 -10.212 8.748 1.00 93.81 70 ALA A O 1
ATOM 512 N N . ASP A 1 71 ? -15.210 -8.755 8.032 1.00 89.88 71 ASP A N 1
ATOM 513 C CA . ASP A 1 71 ? -15.674 -9.609 6.945 1.00 89.88 71 ASP A CA 1
ATOM 514 C C . ASP A 1 71 ? -14.602 -9.769 5.844 1.00 89.88 71 ASP A C 1
ATOM 516 O O . ASP A 1 71 ? -13.849 -8.843 5.514 1.00 89.88 71 ASP A O 1
ATOM 520 N N . ARG A 1 72 ? -14.522 -10.963 5.246 1.00 92.56 72 ARG A N 1
ATOM 521 C CA . ARG A 1 72 ? -13.588 -11.341 4.163 1.00 92.56 72 ARG A CA 1
ATOM 522 C C . ARG A 1 72 ? -12.121 -10.937 4.423 1.00 92.56 72 ARG A C 1
ATOM 524 O O . ARG A 1 72 ? -11.543 -10.210 3.608 1.00 92.56 72 ARG A O 1
ATOM 531 N N . PRO A 1 73 ? -11.462 -11.413 5.492 1.00 94.00 73 PRO A N 1
ATOM 532 C CA . PRO A 1 73 ? -10.070 -11.057 5.800 1.00 94.00 73 PRO A CA 1
ATOM 533 C C . PRO A 1 73 ? -9.077 -11.488 4.705 1.00 94.00 73 PRO A C 1
ATOM 535 O O . PRO A 1 73 ? -7.989 -10.932 4.595 1.00 94.00 73 PRO A O 1
ATOM 538 N N . GLY A 1 74 ? -9.455 -12.453 3.858 1.00 94.69 74 GLY A N 1
ATOM 539 C CA . GLY A 1 74 ? -8.663 -12.894 2.709 1.00 94.69 74 GLY A CA 1
ATOM 540 C C . GLY A 1 74 ? -8.588 -11.897 1.547 1.00 94.69 74 GLY A C 1
ATOM 541 O O . GLY A 1 74 ? -7.786 -12.108 0.648 1.00 94.69 74 GLY A O 1
ATOM 542 N N . SER A 1 75 ? -9.361 -10.802 1.549 1.00 94.19 75 SER A N 1
ATOM 543 C CA . SER A 1 75 ? -9.308 -9.818 0.454 1.00 94.19 75 SER A CA 1
ATOM 544 C C . SER A 1 75 ? -7.952 -9.118 0.320 1.00 94.19 75 SER A C 1
ATOM 546 O O . SER A 1 75 ? -7.678 -8.543 -0.721 1.00 94.19 75 SER A O 1
ATOM 548 N N . VAL A 1 76 ? -7.098 -9.164 1.345 1.00 96.75 76 VAL A N 1
ATOM 549 C CA . VAL A 1 76 ? -5.748 -8.577 1.287 1.00 96.75 76 VAL A CA 1
ATOM 550 C C . VAL A 1 76 ? -4.851 -9.253 0.247 1.00 96.75 76 VAL A C 1
ATOM 552 O O . VAL A 1 76 ? -3.935 -8.624 -0.260 1.00 96.75 76 VAL A O 1
ATOM 555 N N . TRP A 1 77 ? -5.141 -10.504 -0.131 1.00 97.38 77 TRP A N 1
ATOM 556 C CA . TRP A 1 77 ? -4.370 -11.233 -1.144 1.00 97.38 77 TRP A CA 1
ATOM 557 C C . TRP A 1 77 ? -4.530 -10.672 -2.562 1.00 97.38 77 TRP A C 1
ATOM 559 O O . TRP A 1 77 ? -3.735 -11.008 -3.436 1.00 97.38 77 TRP A O 1
ATOM 569 N N . TRP A 1 78 ? -5.487 -9.765 -2.791 1.00 94.81 78 TRP A N 1
ATOM 570 C CA . TRP A 1 78 ? -5.571 -9.019 -4.049 1.00 94.81 78 TRP A CA 1
ATOM 571 C C . TRP A 1 78 ? -4.345 -8.124 -4.312 1.00 94.81 78 TRP A C 1
ATOM 573 O O . TRP A 1 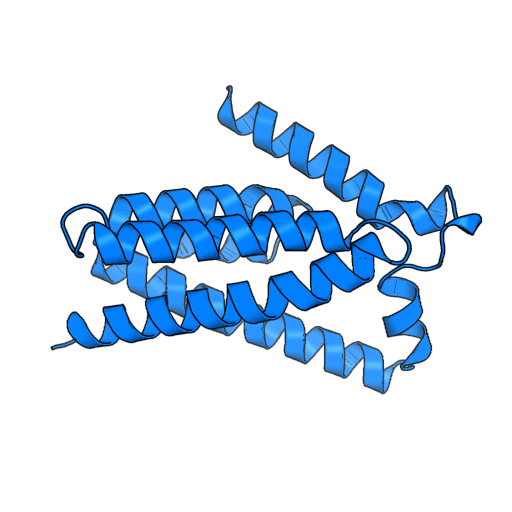78 ? -4.152 -7.710 -5.451 1.00 94.81 78 TRP A O 1
ATOM 583 N N . MET A 1 79 ? -3.465 -7.925 -3.322 1.00 94.94 79 MET A N 1
ATOM 584 C CA . MET A 1 79 ? -2.119 -7.356 -3.501 1.00 94.94 79 MET A CA 1
ATOM 585 C C . MET A 1 79 ? -1.261 -8.084 -4.552 1.00 94.94 79 MET A C 1
ATOM 587 O O . MET A 1 79 ? -0.344 -7.486 -5.104 1.00 94.94 79 MET A O 1
ATOM 591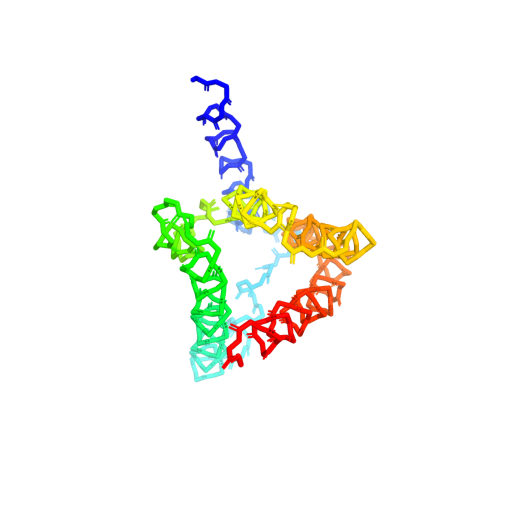 N N . PHE A 1 80 ? -1.547 -9.354 -4.860 1.00 94.12 80 PHE A N 1
ATOM 592 C CA . PHE A 1 80 ? -0.831 -10.108 -5.900 1.00 94.12 80 PHE A CA 1
ATOM 593 C C . PHE A 1 80 ? -1.403 -9.924 -7.312 1.00 94.12 80 PHE A C 1
ATOM 595 O O . PHE A 1 80 ? -0.781 -10.351 -8.283 1.00 94.12 80 PHE A O 1
ATOM 602 N N . ALA A 1 81 ? -2.576 -9.305 -7.456 1.00 93.00 81 ALA A N 1
ATOM 603 C CA . ALA A 1 81 ? -3.201 -9.108 -8.758 1.00 93.00 81 ALA A CA 1
ATOM 604 C C . ALA A 1 81 ? -2.608 -7.876 -9.453 1.00 93.00 81 ALA A C 1
ATOM 606 O O . ALA A 1 81 ? -3.201 -6.805 -9.440 1.00 93.00 81 ALA A O 1
ATOM 607 N N . ILE A 1 82 ? -1.426 -8.006 -10.047 1.00 87.69 82 ILE A N 1
ATOM 608 C CA . ILE A 1 82 ? -0.782 -6.918 -10.796 1.00 87.69 82 ILE A CA 1
ATOM 609 C C . ILE A 1 82 ? -1.500 -6.730 -12.146 1.00 87.69 82 ILE A C 1
ATOM 611 O O . ILE A 1 82 ? -1.771 -7.728 -12.815 1.00 87.69 82 ILE A O 1
ATOM 615 N N . PRO A 1 83 ? -1.819 -5.492 -12.581 1.00 89.06 83 PRO A N 1
ATOM 616 C CA . PRO A 1 83 ? -1.531 -4.194 -11.950 1.00 89.06 83 PRO A CA 1
ATOM 617 C C . PRO A 1 83 ? -2.671 -3.641 -11.077 1.00 89.06 83 PRO A C 1
ATOM 619 O O . PRO A 1 83 ? -2.609 -2.512 -10.592 1.00 89.06 83 PRO A O 1
ATOM 622 N N . TYR A 1 84 ? -3.736 -4.416 -10.882 1.00 89.38 84 TYR A N 1
ATOM 623 C CA . TYR A 1 84 ? -4.884 -4.039 -10.057 1.00 89.38 84 TYR A CA 1
ATOM 624 C C . TYR A 1 84 ? -4.495 -3.723 -8.598 1.00 89.38 84 TYR A C 1
ATOM 626 O O . TYR A 1 84 ? -5.102 -2.852 -7.969 1.00 89.38 84 TYR A O 1
ATOM 634 N N . ASN A 1 85 ? -3.445 -4.370 -8.082 1.00 90.81 85 ASN A N 1
ATOM 635 C CA . ASN A 1 85 ? -2.933 -4.204 -6.724 1.00 90.81 85 ASN A CA 1
ATOM 636 C C . ASN A 1 85 ? -2.651 -2.738 -6.365 1.00 90.81 85 ASN A C 1
ATOM 638 O O . ASN A 1 85 ? -3.078 -2.298 -5.308 1.00 90.81 85 ASN A O 1
ATOM 642 N N . PHE A 1 86 ? -2.051 -1.950 -7.264 1.00 91.81 86 PHE A N 1
ATOM 643 C CA . PHE A 1 86 ? -1.703 -0.548 -6.991 1.00 91.81 86 PHE A CA 1
ATOM 644 C C . PHE A 1 86 ? -2.920 0.299 -6.607 1.00 91.81 86 PHE A C 1
ATOM 646 O O . PHE A 1 86 ? -2.829 1.220 -5.799 1.00 91.81 86 PHE A O 1
ATOM 653 N N . THR A 1 87 ? -4.085 -0.009 -7.183 1.00 92.38 87 THR A N 1
ATOM 654 C CA . THR A 1 87 ? -5.332 0.661 -6.803 1.00 92.38 87 THR A CA 1
ATOM 655 C C . THR A 1 87 ? -5.981 -0.019 -5.599 1.00 92.38 87 THR A C 1
ATOM 657 O O . THR A 1 87 ? -6.506 0.660 -4.718 1.00 92.38 87 THR A O 1
ATOM 660 N N . GLU A 1 88 ? -5.944 -1.351 -5.536 1.00 94.00 88 GLU A N 1
ATOM 661 C CA . GLU A 1 88 ? -6.520 -2.127 -4.435 1.00 94.00 88 GLU A CA 1
ATOM 662 C C . GLU A 1 88 ? -5.862 -1.847 -3.080 1.00 94.00 88 GLU A C 1
ATOM 664 O O . GLU A 1 88 ? -6.556 -1.870 -2.064 1.00 94.00 88 GLU A O 1
ATOM 669 N N . ASP A 1 89 ? -4.572 -1.520 -3.054 1.00 96.19 89 ASP A N 1
ATOM 670 C CA . ASP A 1 89 ? -3.803 -1.259 -1.837 1.00 96.19 89 ASP A CA 1
ATOM 671 C C . ASP A 1 89 ? -4.442 -0.139 -0.996 1.00 96.19 89 ASP A C 1
ATOM 673 O O . ASP A 1 89 ? -4.606 -0.285 0.220 1.00 96.19 89 ASP A O 1
ATOM 677 N N . PHE A 1 90 ? -4.973 0.908 -1.640 1.00 96.88 90 PHE A N 1
ATOM 678 C CA . PHE A 1 90 ? -5.746 1.964 -0.971 1.00 96.88 90 PHE A CA 1
ATOM 679 C C . PHE A 1 90 ? -7.019 1.428 -0.304 1.00 96.88 90 PHE A C 1
ATOM 681 O O . PHE A 1 90 ? -7.364 1.819 0.815 1.00 96.88 90 PHE A O 1
ATOM 688 N N 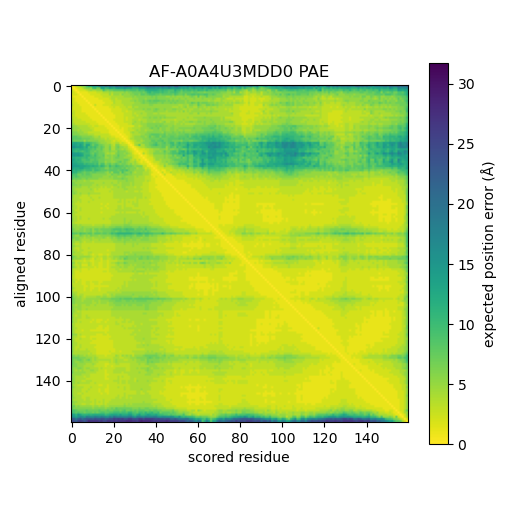. PHE A 1 91 ? -7.732 0.520 -0.970 1.00 96.00 91 PHE A N 1
ATOM 689 C CA . PHE A 1 91 ? -8.950 -0.082 -0.427 1.00 96.00 91 PHE A CA 1
ATOM 690 C C . PHE A 1 91 ? -8.640 -1.064 0.701 1.00 96.00 91 PHE A C 1
ATOM 692 O O . PHE A 1 91 ? -9.393 -1.125 1.675 1.00 96.00 91 PHE A O 1
ATOM 699 N N . ILE A 1 92 ? -7.525 -1.791 0.612 1.00 97.00 92 ILE A N 1
ATOM 700 C CA . ILE A 1 92 ? -7.026 -2.651 1.687 1.00 97.00 92 ILE A CA 1
ATOM 701 C C . ILE A 1 92 ? -6.706 -1.807 2.924 1.00 97.00 92 ILE A C 1
ATOM 703 O O . ILE A 1 92 ? -7.190 -2.131 4.011 1.00 97.00 92 ILE A O 1
ATOM 707 N N . VAL A 1 93 ? -5.979 -0.695 2.767 1.00 97.88 93 VAL A N 1
ATOM 708 C CA . VAL A 1 93 ? -5.691 0.246 3.864 1.00 97.88 93 VAL A CA 1
ATOM 709 C C . VAL A 1 93 ? -6.991 0.771 4.475 1.00 97.88 93 VAL A C 1
ATOM 711 O O . VAL A 1 93 ? -7.178 0.688 5.689 1.00 97.88 93 VAL A O 1
ATOM 714 N N . GLY A 1 94 ? -7.939 1.231 3.655 1.00 97.25 94 GLY A N 1
ATOM 715 C CA . GLY A 1 94 ? -9.236 1.719 4.129 1.00 97.25 94 GLY A CA 1
ATOM 716 C C . GLY A 1 94 ? -10.052 0.663 4.881 1.00 97.25 94 GLY A C 1
ATOM 717 O O . GLY A 1 94 ? -10.647 0.962 5.919 1.00 97.25 94 GLY A O 1
ATOM 718 N N . LYS A 1 95 ? -10.040 -0.585 4.404 1.00 97.00 95 LYS A N 1
ATOM 719 C CA . LYS A 1 95 ? -10.729 -1.710 5.043 1.00 97.00 95 LYS A CA 1
ATOM 720 C C . LYS A 1 95 ? -10.124 -2.052 6.401 1.00 97.00 95 LYS A C 1
ATOM 722 O O . LYS A 1 95 ? -10.859 -2.210 7.372 1.00 97.00 95 LYS A O 1
ATOM 727 N N . VAL A 1 96 ? -8.799 -2.157 6.480 1.00 97.06 96 VAL A N 1
ATOM 728 C CA . VAL A 1 96 ? -8.110 -2.444 7.745 1.00 97.06 96 VAL A CA 1
ATOM 729 C C . VAL A 1 96 ? -8.311 -1.289 8.719 1.00 97.06 96 VAL A C 1
ATOM 731 O O . VAL A 1 96 ? -8.698 -1.532 9.855 1.00 97.06 96 VAL A O 1
ATOM 734 N N . ARG A 1 97 ? -8.185 -0.036 8.268 1.00 97.56 97 ARG A N 1
ATOM 735 C CA . ARG A 1 97 ? -8.505 1.148 9.077 1.00 97.56 97 ARG A CA 1
ATOM 736 C C . ARG A 1 97 ? -9.911 1.065 9.672 1.00 97.56 97 ARG A C 1
ATOM 738 O O . ARG A 1 97 ? -10.069 1.286 10.866 1.00 97.56 97 ARG A O 1
ATOM 745 N N . ALA A 1 98 ? -10.921 0.741 8.862 1.00 96.88 98 ALA A N 1
ATOM 746 C CA . ALA A 1 98 ? -12.298 0.611 9.337 1.00 96.88 98 ALA A CA 1
ATOM 747 C C . ALA A 1 98 ? -12.444 -0.487 10.403 1.00 96.88 98 ALA A C 1
ATOM 749 O O . ALA A 1 98 ? -13.147 -0.281 11.386 1.00 96.88 98 ALA A O 1
ATOM 750 N N . ALA A 1 99 ? -11.742 -1.610 10.240 1.00 95.62 99 ALA A N 1
ATOM 751 C CA . ALA A 1 99 ? -11.726 -2.695 11.219 1.00 95.62 99 ALA A CA 1
ATOM 752 C C . ALA A 1 99 ? -11.004 -2.322 12.530 1.00 95.62 99 ALA A C 1
ATOM 754 O O . ALA A 1 99 ? -11.354 -2.829 13.592 1.00 95.62 99 ALA A O 1
ATOM 755 N N . LEU A 1 100 ? -10.000 -1.441 12.467 1.00 95.06 100 LEU A N 1
ATOM 756 C CA . LEU A 1 100 ? -9.267 -0.946 13.635 1.00 95.06 100 LEU A CA 1
ATOM 757 C C . LEU A 1 100 ? -10.040 0.138 14.413 1.00 95.06 100 LEU A C 1
ATOM 759 O O . LEU A 1 100 ? -9.775 0.337 15.600 1.00 95.06 100 LEU A O 1
ATOM 763 N N . THR A 1 101 ? -10.975 0.853 13.777 1.00 95.94 101 THR A N 1
ATOM 764 C CA . THR A 1 101 ? -11.752 1.926 14.419 1.00 95.94 101 THR A CA 1
ATOM 765 C C . THR A 1 101 ? -12.448 1.429 15.690 1.00 95.94 101 THR A C 1
ATOM 767 O O . THR A 1 101 ? -13.137 0.414 15.678 1.00 95.94 101 THR A O 1
ATOM 770 N N . GLY A 1 102 ? -12.268 2.153 16.799 1.00 93.69 102 GLY A N 1
ATOM 771 C CA . GLY A 1 102 ? -12.840 1.796 18.105 1.00 93.69 102 GLY A CA 1
ATOM 772 C C . GLY A 1 102 ? -12.074 0.710 18.871 1.00 93.69 102 GLY A C 1
ATOM 773 O O . GLY A 1 102 ? -12.395 0.459 20.026 1.00 93.69 102 GLY A O 1
ATOM 774 N N . ARG A 1 103 ? -11.046 0.095 18.268 1.00 93.56 103 ARG A N 1
ATOM 775 C CA . ARG A 1 103 ? -10.184 -0.925 18.902 1.00 93.56 103 ARG A CA 1
ATOM 776 C C . ARG A 1 103 ? -8.769 -0.436 19.213 1.00 93.56 103 ARG A C 1
ATOM 778 O O . ARG A 1 103 ? -8.004 -1.128 19.876 1.00 93.56 103 ARG A O 1
ATOM 785 N N . VAL A 1 104 ? -8.406 0.732 18.693 1.00 95.31 104 VAL A N 1
ATOM 786 C CA . VAL A 1 104 ? -7.099 1.378 18.865 1.00 95.31 104 VAL A CA 1
ATOM 787 C C . VAL A 1 104 ? -7.299 2.857 19.178 1.00 95.31 104 VAL A C 1
ATOM 789 O O . VAL A 1 104 ? -8.375 3.410 18.936 1.00 95.31 104 VAL A O 1
ATOM 792 N N . THR A 1 105 ? -6.259 3.521 19.682 1.00 96.44 105 THR A N 1
ATOM 793 C CA . THR A 1 105 ? -6.327 4.963 19.939 1.00 96.44 105 THR A CA 1
ATOM 794 C C . THR A 1 105 ? -6.494 5.750 18.628 1.00 96.44 105 THR A C 1
ATOM 796 O O . THR A 1 105 ? -5.955 5.349 17.587 1.00 96.44 105 THR A O 1
ATOM 799 N N . PRO A 1 106 ? -7.197 6.900 18.642 1.00 97.19 106 PRO A N 1
ATOM 800 C CA . PRO A 1 106 ? -7.343 7.744 17.454 1.00 97.19 106 PRO A CA 1
ATOM 801 C C . PRO A 1 106 ? -6.001 8.185 16.857 1.00 97.19 106 PRO A C 1
ATOM 803 O O . PRO A 1 106 ? -5.854 8.268 15.638 1.00 97.19 106 PRO A O 1
ATOM 806 N N . GLU A 1 107 ? -5.004 8.429 17.711 1.00 97.50 107 GLU A N 1
ATOM 807 C CA . GLU A 1 107 ? -3.654 8.789 17.287 1.00 97.50 107 GLU A CA 1
ATOM 808 C C . GLU A 1 107 ? -2.954 7.654 16.535 1.00 97.50 107 GLU A C 1
ATOM 810 O O . GLU A 1 107 ? -2.403 7.893 15.457 1.00 97.50 107 GLU A O 1
ATOM 815 N N . PHE A 1 108 ? -3.017 6.422 17.053 1.00 97.38 108 PHE A N 1
ATOM 816 C CA . PHE A 1 108 ? -2.476 5.262 16.348 1.00 97.38 108 PHE A CA 1
ATOM 817 C C . PHE A 1 108 ? -3.129 5.129 14.972 1.00 97.38 108 PHE A C 1
ATOM 819 O O . PHE A 1 108 ? -2.430 5.001 13.969 1.00 97.38 108 PHE A O 1
ATOM 826 N N . LEU A 1 109 ? -4.462 5.220 14.909 1.00 97.81 109 LEU A N 1
ATOM 827 C CA . LEU A 1 109 ? -5.206 5.082 13.659 1.00 97.81 109 LEU A CA 1
ATOM 828 C C . LEU A 1 109 ? -4.839 6.169 12.641 1.00 97.81 109 LE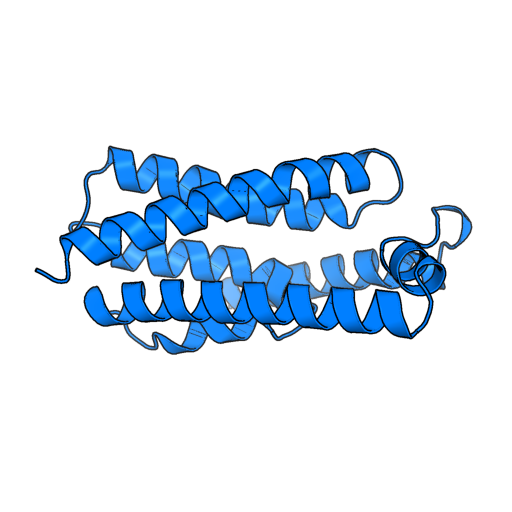U A C 1
ATOM 830 O O . LEU A 1 109 ? -4.745 5.879 11.446 1.00 97.81 109 LEU A O 1
ATOM 834 N N . ARG A 1 110 ? -4.616 7.408 13.099 1.00 98.19 110 ARG A N 1
ATOM 835 C CA . ARG A 1 110 ? -4.168 8.528 12.261 1.00 98.19 110 ARG A CA 1
ATOM 836 C C . ARG A 1 110 ? -2.808 8.232 11.639 1.00 98.19 110 ARG A C 1
ATOM 838 O O . ARG A 1 110 ? -2.691 8.271 10.418 1.00 98.19 110 ARG A O 1
ATOM 845 N N . TRP A 1 111 ? -1.808 7.902 12.455 1.00 98.31 111 TRP A N 1
ATOM 846 C CA . TRP A 1 111 ? -0.456 7.617 11.965 1.00 98.31 111 TRP A CA 1
ATOM 847 C C . TRP A 1 111 ? -0.408 6.375 11.078 1.00 98.31 111 TRP A C 1
ATOM 849 O O . TRP A 1 111 ? 0.191 6.413 10.006 1.00 98.31 111 TRP A O 1
ATOM 859 N N . TRP A 1 112 ? -1.121 5.317 11.467 1.00 98.31 112 TRP A N 1
ATOM 860 C CA . TRP A 1 112 ? -1.276 4.112 10.659 1.00 98.31 112 TRP A CA 1
ATOM 861 C C . TRP A 1 112 ? -1.873 4.448 9.284 1.00 98.31 112 TRP A C 1
ATOM 863 O O . TRP A 1 112 ? -1.338 4.042 8.260 1.00 98.31 112 TRP A O 1
ATOM 873 N N . SER A 1 113 ? -2.915 5.284 9.234 1.00 98.38 113 SER A N 1
ATOM 874 C CA . SER A 1 113 ? -3.535 5.697 7.966 1.00 98.38 113 SER A CA 1
ATOM 875 C C . SER A 1 113 ? -2.602 6.548 7.100 1.00 98.38 113 SER A C 1
ATOM 877 O O . SER A 1 113 ? -2.561 6.346 5.890 1.00 98.38 113 SER A O 1
ATOM 879 N N . ILE A 1 114 ? -1.857 7.487 7.698 1.00 98.56 114 ILE A N 1
ATOM 880 C CA . ILE A 1 114 ? -0.900 8.342 6.976 1.00 98.56 114 ILE A CA 1
ATOM 881 C C . ILE A 1 114 ? 0.180 7.485 6.318 1.00 98.56 114 ILE A C 1
ATOM 883 O O . ILE A 1 114 ? 0.437 7.643 5.129 1.00 98.56 114 ILE A O 1
ATOM 887 N N . LEU A 1 115 ? 0.775 6.551 7.063 1.00 98.44 115 LEU A N 1
ATOM 888 C CA . LEU A 1 115 ? 1.785 5.648 6.514 1.00 98.44 115 LEU A CA 1
ATOM 889 C C . LEU A 1 115 ? 1.184 4.744 5.434 1.00 98.44 115 LEU A C 1
ATOM 891 O O . LEU A 1 115 ? 1.777 4.602 4.371 1.00 98.44 115 LEU A O 1
ATOM 895 N N . GLY A 1 116 ? -0.006 4.185 5.689 1.00 98.12 116 GLY A N 1
ATOM 896 C CA . GLY A 1 116 ? -0.723 3.284 4.789 1.00 98.12 116 GLY A CA 1
ATOM 897 C C . GLY A 1 116 ? -1.019 3.912 3.430 1.00 98.12 116 GLY A C 1
ATOM 898 O O . GLY A 1 116 ? -0.603 3.401 2.395 1.00 98.12 116 GLY A O 1
ATOM 899 N N . TYR A 1 117 ? -1.700 5.057 3.422 1.00 98.50 117 TYR A N 1
ATOM 900 C CA . TYR A 1 117 ? -1.984 5.773 2.178 1.00 98.50 117 TYR A CA 1
ATOM 901 C C . TYR A 1 117 ? -0.732 6.408 1.570 1.00 98.50 117 TYR A C 1
ATOM 903 O O . TYR A 1 117 ? -0.628 6.490 0.349 1.00 98.50 117 TYR A O 1
ATOM 911 N N . GLY A 1 118 ? 0.223 6.821 2.407 1.00 98.19 118 GLY A N 1
ATOM 912 C CA . GLY A 1 118 ? 1.498 7.373 1.971 1.00 98.19 118 GLY A CA 1
ATOM 913 C C . GLY A 1 118 ? 2.286 6.382 1.122 1.00 98.19 118 GLY A C 1
ATOM 914 O O . GLY A 1 118 ? 2.648 6.712 -0.005 1.00 98.19 118 GLY A O 1
ATOM 915 N N . TRP A 1 119 ? 2.499 5.152 1.603 1.00 98.06 119 TRP A N 1
ATOM 916 C CA . TRP A 1 119 ? 3.249 4.164 0.823 1.00 98.06 119 TRP A CA 1
ATOM 917 C C . TRP A 1 119 ? 2.521 3.789 -0.475 1.00 98.06 119 TRP A C 1
ATOM 919 O O . TRP A 1 119 ? 3.183 3.657 -1.499 1.00 98.06 119 TRP A O 1
ATOM 929 N N . CYS A 1 120 ? 1.181 3.720 -0.479 1.00 97.56 120 CYS A N 1
ATOM 930 C CA . CYS A 1 120 ? 0.404 3.480 -1.703 1.00 97.56 120 CYS A CA 1
ATOM 931 C C . CYS A 1 120 ? 0.593 4.615 -2.731 1.00 97.56 120 CYS A C 1
ATOM 933 O O . CYS A 1 120 ? 0.781 4.373 -3.921 1.00 97.56 120 CYS A O 1
ATOM 935 N N . ALA A 1 121 ? 0.580 5.876 -2.286 1.00 97.12 121 ALA A N 1
ATOM 936 C CA . ALA A 1 121 ? 0.776 7.026 -3.168 1.00 97.12 121 ALA A CA 1
ATOM 937 C C . ALA A 1 121 ? 2.197 7.072 -3.751 1.00 97.12 121 ALA A C 1
ATOM 939 O O . ALA A 1 121 ? 2.370 7.273 -4.953 1.00 97.12 121 ALA A O 1
ATOM 940 N N . PHE A 1 122 ? 3.214 6.836 -2.919 1.00 97.69 122 PHE A N 1
ATOM 941 C CA . PHE A 1 122 ? 4.606 6.806 -3.366 1.00 97.69 122 PHE A CA 1
ATOM 942 C C . PHE A 1 122 ? 4.933 5.578 -4.230 1.00 97.69 122 PHE A C 1
ATOM 944 O O . PHE A 1 122 ? 5.791 5.672 -5.102 1.00 97.69 122 PHE A O 1
ATOM 951 N N . GLN A 1 123 ? 4.212 4.466 -4.065 1.00 95.25 123 GLN A N 1
ATOM 952 C CA . GLN A 1 123 ? 4.272 3.311 -4.966 1.00 95.25 123 GLN A CA 1
ATOM 953 C C . GLN A 1 123 ? 3.731 3.654 -6.366 1.00 95.25 123 GLN A C 1
ATOM 955 O O . GLN A 1 123 ? 4.299 3.229 -7.364 1.00 95.25 123 GLN A O 1
ATOM 960 N N . ILE A 1 124 ? 2.664 4.453 -6.481 1.00 94.25 124 ILE A N 1
ATOM 961 C CA . ILE A 1 124 ? 2.237 4.964 -7.796 1.00 94.25 124 ILE A CA 1
ATOM 962 C C . ILE A 1 124 ? 3.289 5.927 -8.357 1.00 94.25 124 ILE A C 1
ATOM 964 O O . ILE A 1 124 ? 3.634 5.835 -9.535 1.00 94.25 124 ILE A O 1
ATOM 968 N N . LEU A 1 125 ? 3.832 6.825 -7.525 1.00 94.38 125 LEU A N 1
ATOM 969 C CA . LEU A 1 125 ? 4.884 7.754 -7.948 1.00 94.38 125 LEU A CA 1
ATOM 970 C C . LEU A 1 125 ? 6.121 7.010 -8.466 1.00 94.38 125 LEU A C 1
ATOM 972 O O . LEU A 1 125 ? 6.737 7.458 -9.430 1.00 94.38 125 LEU A O 1
ATOM 976 N N . SER A 1 126 ? 6.439 5.851 -7.881 1.00 93.00 126 SER A N 1
ATOM 977 C CA . SER A 1 126 ? 7.577 5.028 -8.292 1.00 93.00 126 SER A CA 1
ATOM 978 C C . SER A 1 126 ? 7.456 4.453 -9.703 1.00 93.00 126 SER A C 1
ATOM 980 O O . SER A 1 126 ? 8.434 3.935 -10.231 1.00 93.00 126 SER A O 1
ATOM 982 N N . LEU A 1 127 ? 6.272 4.525 -10.318 1.00 90.94 127 LEU A N 1
ATOM 983 C CA . LEU A 1 127 ? 6.054 4.109 -11.702 1.00 90.94 127 LEU A CA 1
ATOM 984 C C . LEU A 1 127 ? 6.409 5.202 -12.715 1.00 90.94 127 LEU A C 1
ATOM 986 O O . LEU A 1 127 ? 6.455 4.924 -13.912 1.00 90.94 127 LEU A O 1
ATOM 990 N N . LEU A 1 128 ? 6.637 6.442 -12.270 1.00 90.62 128 LEU A N 1
ATOM 991 C CA . LEU A 1 128 ? 7.065 7.515 -13.160 1.00 90.62 128 LEU A CA 1
ATOM 992 C C . LEU A 1 128 ? 8.515 7.305 -13.625 1.00 90.62 128 LEU A C 1
ATOM 994 O O . LEU A 1 128 ? 9.340 6.793 -12.869 1.00 90.62 128 LEU A O 1
ATOM 998 N N . PRO A 1 129 ? 8.863 7.733 -14.847 1.00 87.25 129 PRO A N 1
ATOM 999 C CA . PRO A 1 129 ? 10.241 7.688 -15.316 1.00 87.25 129 PRO A CA 1
ATOM 1000 C C . PRO A 1 129 ? 11.143 8.685 -14.572 1.00 87.25 129 PRO A C 1
ATOM 1002 O O . PRO A 1 129 ? 10.713 9.763 -14.152 1.00 87.25 129 PRO A O 1
ATOM 1005 N N . GLY A 1 130 ? 12.429 8.345 -14.472 1.00 87.12 130 GLY A N 1
ATOM 1006 C CA . GLY A 1 130 ? 13.476 9.229 -13.959 1.00 87.12 130 GLY A CA 1
ATOM 1007 C C . GLY A 1 130 ? 13.432 9.463 -12.445 1.00 87.12 130 GLY A C 1
ATOM 1008 O O . GLY A 1 130 ? 13.003 8.613 -11.665 1.00 87.12 130 GLY A O 1
ATOM 1009 N N . LEU A 1 131 ? 13.916 10.634 -12.019 1.00 89.75 131 LEU A N 1
ATOM 1010 C CA . LEU A 1 131 ? 14.086 10.986 -10.603 1.00 89.75 131 LEU A CA 1
ATOM 1011 C C . LEU A 1 131 ? 12.803 10.857 -9.752 1.00 89.75 131 LEU A C 1
ATOM 1013 O O . LEU A 1 131 ? 12.911 10.348 -8.636 1.00 89.75 131 LEU A O 1
ATOM 1017 N N . PRO A 1 132 ? 11.601 11.256 -10.227 1.00 90.94 132 PRO A N 1
ATOM 1018 C CA . PRO A 1 132 ? 10.368 11.060 -9.465 1.00 90.94 132 PRO A CA 1
ATOM 1019 C C . PRO A 1 132 ? 10.086 9.588 -9.150 1.00 90.94 132 PRO A C 1
ATOM 1021 O O . PRO A 1 132 ? 9.673 9.284 -8.034 1.00 90.94 132 PRO A O 1
ATOM 1024 N N . GLY A 1 133 ? 10.368 8.683 -10.094 1.00 91.31 133 GLY A N 1
ATOM 1025 C CA . GLY A 1 133 ? 10.232 7.240 -9.898 1.00 91.31 133 GLY A CA 1
ATOM 1026 C C . GLY A 1 133 ? 11.143 6.718 -8.791 1.00 91.31 133 GLY A C 1
ATOM 1027 O O . GLY A 1 133 ? 10.691 6.083 -7.837 1.00 91.31 133 GLY A O 1
ATOM 1028 N N . TYR A 1 134 ? 12.427 7.073 -8.864 1.00 90.00 134 TYR A N 1
ATOM 1029 C CA . TYR A 1 134 ? 13.417 6.702 -7.851 1.00 90.00 134 TYR A CA 1
ATOM 1030 C C . TYR A 1 134 ? 13.070 7.238 -6.463 1.00 90.00 134 TYR A C 1
ATOM 1032 O O . TYR A 1 134 ? 13.072 6.486 -5.488 1.00 90.00 134 TYR A O 1
ATOM 1040 N N . ALA A 1 135 ? 12.726 8.525 -6.371 1.00 93.88 135 ALA A N 1
ATOM 1041 C CA . ALA A 1 135 ? 12.300 9.141 -5.120 1.00 93.88 135 ALA A CA 1
ATOM 1042 C C . ALA A 1 135 ? 11.023 8.478 -4.581 1.00 93.88 135 ALA A C 1
ATOM 1044 O O . ALA A 1 135 ? 10.922 8.210 -3.385 1.00 93.88 135 ALA A O 1
ATOM 1045 N N . GLY A 1 136 ? 10.081 8.153 -5.472 1.00 95.12 136 GLY A N 1
ATOM 1046 C CA . GLY A 1 136 ? 8.865 7.419 -5.153 1.00 95.12 136 GLY A CA 1
ATOM 1047 C C . GLY A 1 136 ? 9.155 6.086 -4.479 1.00 95.12 136 GLY A C 1
ATOM 1048 O O . GLY A 1 136 ? 8.709 5.856 -3.358 1.00 95.12 136 GLY A O 1
ATOM 1049 N N . GLY A 1 137 ? 9.969 5.240 -5.111 1.00 93.31 137 GLY A N 1
ATOM 1050 C CA . GLY A 1 137 ? 10.340 3.936 -4.555 1.00 93.31 137 GLY A CA 1
ATOM 1051 C C . GLY A 1 137 ? 11.107 4.058 -3.236 1.00 93.31 137 GLY A C 1
ATOM 1052 O O . GLY A 1 137 ? 10.776 3.385 -2.258 1.00 93.31 137 GLY A O 1
ATOM 1053 N N . ALA A 1 138 ? 12.078 4.975 -3.181 1.00 94.81 138 ALA A N 1
ATOM 1054 C CA . ALA A 1 138 ? 12.898 5.218 -1.998 1.00 94.81 138 ALA A CA 1
ATOM 1055 C C . ALA A 1 138 ? 12.081 5.674 -0.779 1.00 94.81 138 ALA A C 1
ATOM 1057 O O . ALA A 1 138 ? 12.434 5.325 0.345 1.00 94.81 138 ALA A O 1
ATOM 1058 N N . VAL A 1 139 ? 10.986 6.416 -0.981 1.00 97.75 139 VAL A N 1
ATOM 1059 C CA . VAL A 1 139 ? 10.081 6.846 0.099 1.00 97.75 139 VAL A CA 1
ATOM 1060 C C . VAL A 1 139 ? 8.993 5.805 0.387 1.00 97.75 139 VAL A C 1
ATOM 1062 O O . VAL A 1 139 ? 8.629 5.604 1.546 1.00 97.75 139 VAL A O 1
ATOM 1065 N N . ALA A 1 140 ? 8.490 5.095 -0.626 1.00 97.25 140 ALA A N 1
ATOM 1066 C CA . ALA A 1 140 ? 7.458 4.073 -0.446 1.00 97.25 140 ALA A CA 1
ATOM 1067 C C . ALA A 1 140 ? 7.916 2.950 0.497 1.00 97.25 140 ALA A C 1
ATOM 1069 O O . ALA A 1 140 ? 7.167 2.556 1.391 1.00 97.25 140 ALA A O 1
ATOM 1070 N N . ILE A 1 141 ? 9.154 2.472 0.337 1.00 96.12 141 ILE A N 1
ATOM 1071 C CA . ILE A 1 141 ? 9.725 1.376 1.135 1.00 96.12 141 ILE A CA 1
ATOM 1072 C C . ILE A 1 141 ? 9.718 1.670 2.649 1.00 96.12 141 ILE A C 1
ATOM 1074 O O . ILE A 1 141 ? 9.143 0.870 3.392 1.00 96.12 141 ILE A O 1
ATOM 1078 N N . PRO A 1 142 ? 10.303 2.776 3.157 1.00 98.00 142 PRO A N 1
ATOM 1079 C CA . PRO A 1 142 ? 10.301 3.062 4.589 1.00 98.00 142 PRO A CA 1
ATOM 1080 C C . PRO A 1 142 ? 8.893 3.314 5.137 1.00 98.00 142 PRO A C 1
ATOM 1082 O O . PRO A 1 142 ? 8.601 2.887 6.255 1.00 98.00 142 PRO A O 1
ATOM 1085 N N . LEU A 1 143 ? 7.994 3.937 4.363 1.00 98.56 143 LEU A N 1
ATOM 1086 C CA . LEU A 1 143 ? 6.596 4.112 4.775 1.00 98.56 143 LEU A CA 1
ATOM 1087 C C . LEU A 1 143 ? 5.876 2.766 4.916 1.00 98.56 143 LEU A C 1
ATOM 1089 O O . LEU A 1 143 ? 5.208 2.531 5.925 1.00 98.56 143 LEU A O 1
ATOM 1093 N N . TRP A 1 144 ? 6.049 1.863 3.947 1.00 98.44 144 TRP A N 1
ATOM 1094 C CA . TRP A 1 144 ? 5.501 0.508 3.990 1.00 98.44 144 TRP A CA 1
ATOM 1095 C C . TRP A 1 144 ? 6.075 -0.295 5.165 1.00 98.44 144 TRP A C 1
ATOM 1097 O O . TRP A 1 144 ? 5.320 -0.925 5.908 1.00 98.44 144 TRP A O 1
ATOM 1107 N N . ALA A 1 145 ? 7.387 -0.216 5.401 1.00 98.25 145 ALA A N 1
ATOM 1108 C CA . ALA A 1 145 ? 8.036 -0.888 6.522 1.00 98.25 145 ALA A CA 1
ATOM 1109 C C . ALA A 1 145 ? 7.516 -0.372 7.875 1.00 98.25 145 ALA A C 1
ATOM 1111 O O . ALA A 1 145 ? 7.135 -1.168 8.734 1.00 98.25 145 ALA A O 1
ATOM 1112 N N . ALA A 1 146 ? 7.423 0.949 8.059 1.00 98.50 146 ALA A N 1
ATOM 1113 C CA . ALA A 1 146 ? 6.873 1.552 9.274 1.00 98.50 146 ALA A CA 1
ATOM 1114 C C . ALA A 1 146 ? 5.402 1.156 9.489 1.00 98.50 146 ALA A C 1
ATOM 1116 O O . ALA A 1 146 ? 5.007 0.781 10.597 1.00 98.50 146 ALA A O 1
ATOM 1117 N N . HIS A 1 147 ? 4.606 1.167 8.417 1.00 98.50 147 HIS A N 1
ATOM 1118 C CA . HIS A 1 147 ? 3.216 0.724 8.430 1.00 98.50 147 HIS A CA 1
ATOM 1119 C C . HIS A 1 147 ? 3.084 -0.749 8.849 1.00 98.50 147 HIS A C 1
ATOM 1121 O O . HIS A 1 147 ? 2.245 -1.103 9.687 1.00 98.50 147 HIS A O 1
ATOM 1127 N N . TRP A 1 148 ? 3.945 -1.619 8.317 1.00 98.44 148 TRP A N 1
ATOM 1128 C CA . TRP A 1 148 ? 3.985 -3.027 8.691 1.00 98.44 148 TRP A CA 1
ATOM 1129 C C . TRP A 1 148 ? 4.396 -3.205 10.158 1.00 98.44 148 TRP A C 1
ATOM 1131 O O . TRP A 1 148 ? 3.701 -3.902 10.897 1.00 98.44 14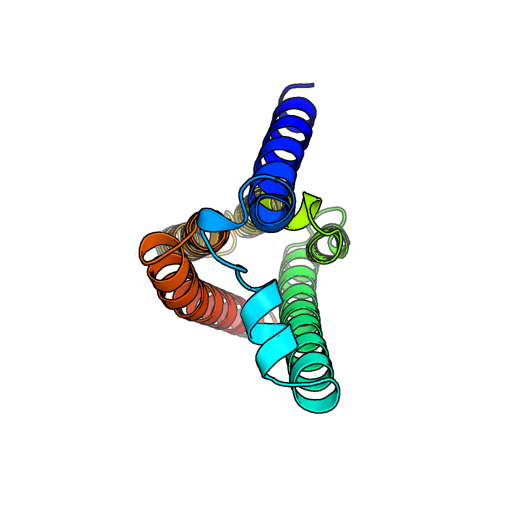8 TRP A O 1
ATOM 1141 N N . ILE A 1 149 ? 5.441 -2.518 10.626 1.00 98.06 149 ILE A N 1
ATOM 1142 C CA . ILE A 1 149 ? 5.881 -2.565 12.030 1.00 98.06 149 ILE A CA 1
ATOM 1143 C C . ILE A 1 149 ? 4.744 -2.158 12.977 1.00 98.06 149 ILE A C 1
ATOM 1145 O O . ILE A 1 149 ? 4.475 -2.873 13.943 1.00 98.06 149 ILE A O 1
ATOM 1149 N N . MET A 1 150 ? 4.038 -1.056 12.698 1.00 97.56 150 MET A N 1
ATOM 1150 C CA . MET A 1 150 ? 2.882 -0.633 13.500 1.00 97.56 150 MET A CA 1
ATOM 1151 C C . MET A 1 150 ? 1.776 -1.692 13.517 1.00 97.56 150 MET A C 1
ATOM 1153 O O . MET A 1 150 ? 1.221 -1.989 14.576 1.00 97.56 150 MET A O 1
ATOM 1157 N N . THR A 1 151 ? 1.485 -2.288 12.359 1.00 97.06 151 THR A N 1
ATOM 1158 C CA . THR A 1 151 ? 0.479 -3.350 12.232 1.00 97.06 151 THR A CA 1
ATOM 1159 C C . THR A 1 151 ? 0.858 -4.581 13.055 1.00 97.06 151 THR A C 1
ATOM 1161 O O . THR A 1 151 ? 0.026 -5.125 13.774 1.00 97.06 151 THR A O 1
ATOM 1164 N N . SER A 1 152 ? 2.115 -5.013 12.993 1.00 96.50 152 SER A N 1
ATOM 1165 C CA . SER A 1 152 ? 2.597 -6.155 13.771 1.00 96.50 152 SER A CA 1
ATOM 1166 C C . SER A 1 152 ? 2.544 -5.865 15.274 1.00 96.50 152 SER A C 1
ATOM 1168 O O . SER A 1 152 ? 2.067 -6.694 16.043 1.00 96.50 152 SER A O 1
ATOM 1170 N N . ARG A 1 153 ? 2.946 -4.662 15.705 1.00 94.25 153 ARG A N 1
ATOM 1171 C CA . ARG A 1 153 ? 2.918 -4.260 17.123 1.00 94.25 153 ARG A CA 1
ATOM 1172 C C . ARG A 1 153 ? 1.511 -4.287 17.719 1.00 94.25 153 ARG A C 1
ATOM 1174 O O . ARG A 1 153 ? 1.339 -4.826 18.807 1.00 94.25 153 ARG A O 1
ATOM 1181 N N . VAL A 1 154 ? 0.504 -3.776 17.009 1.00 93.50 154 VAL A N 1
ATOM 1182 C CA . VAL A 1 154 ? -0.876 -3.772 17.532 1.00 93.50 154 VAL A CA 1
ATOM 1183 C C . VAL A 1 154 ? -1.485 -5.177 17.609 1.00 93.50 154 VAL A C 1
ATOM 1185 O O . VAL A 1 154 ? -2.300 -5.462 18.480 1.00 93.50 154 VAL A O 1
ATOM 1188 N N . GLN A 1 155 ? -1.050 -6.112 16.762 1.00 92.50 155 GLN A N 1
ATOM 1189 C CA . GLN A 1 155 ? -1.475 -7.508 16.897 1.00 92.50 155 GLN A CA 1
ATOM 1190 C C . GLN A 1 155 ? -0.971 -8.146 18.184 1.00 92.50 155 GLN A C 1
ATOM 1192 O O . GLN A 1 155 ? -1.694 -8.929 18.793 1.00 92.50 155 GLN A O 1
ATOM 1197 N N . HIS A 1 156 ? 0.255 -7.820 18.598 1.00 88.06 156 HIS A N 1
ATOM 1198 C CA . HIS A 1 156 ? 0.806 -8.334 19.847 1.00 88.06 156 HIS A CA 1
ATOM 1199 C C . HIS A 1 156 ? 0.011 -7.847 21.062 1.00 88.06 156 HIS A C 1
ATOM 1201 O O . HIS A 1 156 ? -0.141 -8.611 22.005 1.00 88.06 156 HIS A O 1
ATOM 1207 N N . THR A 1 157 ? -0.575 -6.646 21.009 1.00 86.62 157 THR A N 1
ATOM 1208 C CA . THR A 1 157 ? -1.441 -6.136 22.088 1.00 86.62 157 THR A CA 1
ATOM 1209 C C . THR A 1 157 ? -2.826 -6.787 22.146 1.00 86.62 157 THR A C 1
ATOM 1211 O O . THR A 1 157 ? -3.542 -6.594 23.118 1.00 86.62 157 THR A O 1
ATOM 1214 N N . TRP A 1 158 ? -3.230 -7.526 21.109 1.00 81.06 158 TRP A N 1
ATOM 1215 C CA . TRP A 1 158 ? -4.524 -8.225 21.038 1.00 81.06 158 TRP A CA 1
ATOM 1216 C C . TRP A 1 158 ? -4.404 -9.746 21.160 1.00 81.06 158 TRP A C 1
ATOM 1218 O O . TRP A 1 158 ? -5.411 -10.444 21.195 1.00 81.06 158 TRP A O 1
ATOM 1228 N N . GLY A 1 159 ? -3.177 -10.268 21.121 1.00 62.81 159 GLY A N 1
ATOM 1229 C CA . GLY A 1 159 ? -2.872 -11.693 21.236 1.00 62.81 159 GLY A CA 1
ATOM 1230 C C . GLY A 1 159 ? -2.595 -12.158 22.668 1.00 62.81 159 GLY A C 1
ATOM 1231 O O . GLY A 1 159 ? -2.118 -13.279 22.829 1.00 62.81 159 GLY A O 1
ATOM 1232 N N . THR A 1 160 ? -2.852 -11.297 23.654 1.00 48.91 160 THR A N 1
ATOM 1233 C CA . THR A 1 160 ? -2.876 -11.560 25.102 1.00 48.91 160 THR A CA 1
ATOM 1234 C C . THR A 1 160 ? -4.307 -11.472 25.596 1.00 48.91 160 THR A C 1
ATOM 1236 O O . THR A 1 160 ? -4.707 -12.349 26.384 1.00 48.91 160 THR A O 1
#

pLDDT: mean 91.79, std 7.47, range [48.91, 98.56]

Sequence (160 aa):
MRTVLVKVTGTVLVTALIAYPLYAPQWGTGILGEVTAAGPVGGTAFVAVFFGLVALYCRTLRRTLVLAGADRPGSVWWMFAIPYNFTEDFFIVGKVRAALTGRVTPEFLRWWSILGYGWCAFQILSLLPGLPGYAGGAVAIPLWAAHWIMTSRVQHTWGT

Solvent-accessible surface area (backbone atoms only — not comparable to full-atom values): 8403 Å² total; per-residue (Å²): 109,72,67,59,50,51,44,51,54,42,22,54,53,46,43,52,44,73,46,35,46,80,80,44,50,93,59,39,54,61,72,63,41,56,36,59,72,48,36,74,66,48,28,50,51,50,52,52,51,51,53,49,52,52,52,53,49,34,52,50,54,24,50,50,25,52,76,48,69,38,81,71,35,70,62,46,59,50,65,72,43,79,56,46,14,70,42,46,48,51,54,46,43,52,50,49,52,61,43,42,60,89,77,56,57,73,64,57,54,50,55,46,47,52,27,42,50,44,17,42,53,23,50,58,39,33,48,42,64,59,69,60,8,55,53,14,43,66,52,14,52,58,28,43,51,51,32,49,52,54,55,54,54,57,46,60,74,70,75,114

Organism: NCBI:txid2575442

Foldseek 3Di:
DVLVVLLVVVQVVLVCLLCCCVVPVVLDPAPVVVLVVCPPVRNVVVVVVVVVVLVVLLVLQLLLCVLLVHPPSVLSVCCPVPPSNLSCQLVSLVRSLVSCPPVDDPVLSVLLSCLSVLLSVLCSLLSGGDPSVVVSVVRSVVSSVVSSVSSNVVSVVSVD